Protein AF-A0A920QUH3-F1 (afdb_monomer_lite)

pLDDT: mean 89.03, std 6.48, range [67.81, 96.31]

Structure (mmCIF, N/CA/C/O backbone)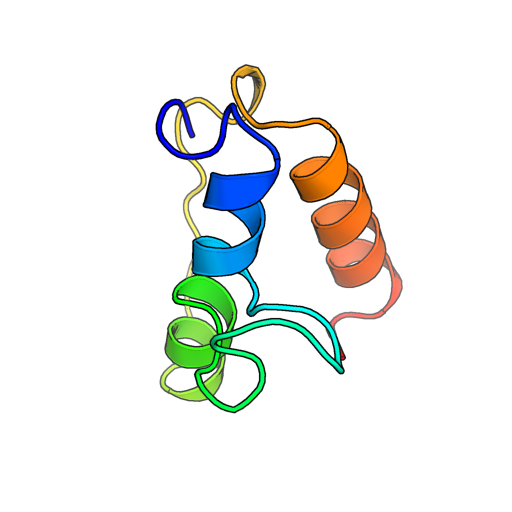:
data_AF-A0A920QUH3-F1
#
_entry.id   AF-A0A920QUH3-F1
#
loop_
_atom_site.group_PDB
_atom_site.id
_atom_site.type_symbol
_atom_site.label_atom_id
_atom_site.label_alt_id
_atom_site.label_comp_id
_atom_site.label_asym_id
_atom_site.label_entity_id
_atom_site.label_seq_id
_atom_site.pdbx_PDB_ins_code
_atom_site.Cartn_x
_atom_site.Cartn_y
_atom_site.Cartn_z
_atom_site.occupancy
_atom_site.B_iso_or_equiv
_atom_site.auth_seq_id
_atom_site.auth_comp_id
_atom_site.auth_asym_id
_atom_site.auth_atom_id
_atom_site.pdbx_PDB_model_num
ATOM 1 N N . MET A 1 1 ? 8.439 6.617 1.936 1.00 89.25 1 MET A N 1
ATOM 2 C CA . MET A 1 1 ? 8.261 5.278 1.341 1.00 89.25 1 MET A CA 1
ATOM 3 C C . MET A 1 1 ? 9.574 4.736 0.779 1.00 89.25 1 MET A C 1
ATOM 5 O O . MET A 1 1 ? 9.558 3.757 0.042 1.00 89.25 1 MET A O 1
ATOM 9 N N . SER A 1 2 ? 10.721 5.294 1.191 1.00 85.25 2 SER A N 1
ATOM 10 C CA . SER A 1 2 ? 12.061 4.848 0.786 1.00 85.25 2 SER A CA 1
ATOM 11 C C . SER A 1 2 ? 12.344 3.361 1.072 1.00 85.25 2 SER A C 1
ATOM 13 O O . SER A 1 2 ? 13.101 2.723 0.354 1.00 85.25 2 SER A O 1
ATOM 15 N N . GLU A 1 3 ? 11.691 2.764 2.074 1.00 88.75 3 GLU A N 1
ATOM 16 C CA . GLU A 1 3 ? 11.825 1.332 2.407 1.00 88.75 3 GLU A CA 1
ATOM 17 C C . GLU A 1 3 ? 11.109 0.389 1.414 1.00 88.75 3 GLU A C 1
ATOM 19 O O . GLU A 1 3 ? 11.380 -0.817 1.374 1.00 88.75 3 GLU A O 1
ATOM 24 N N . TYR A 1 4 ? 10.217 0.934 0.581 1.00 91.62 4 TYR A N 1
ATOM 25 C CA . TYR A 1 4 ? 9.390 0.211 -0.393 1.00 91.62 4 TYR A CA 1
ATOM 26 C C . TYR A 1 4 ? 9.785 0.523 -1.845 1.00 91.62 4 TYR A C 1
ATOM 28 O O . TYR A 1 4 ? 8.948 0.484 -2.744 1.00 91.62 4 TYR A O 1
ATOM 36 N N . MET A 1 5 ? 11.056 0.871 -2.069 1.00 92.38 5 MET A N 1
ATOM 37 C CA . MET A 1 5 ? 11.626 1.172 -3.391 1.00 92.38 5 MET A CA 1
ATOM 38 C C . MET A 1 5 ? 11.789 -0.065 -4.280 1.00 92.38 5 MET A C 1
ATOM 40 O O . MET A 1 5 ? 11.752 0.039 -5.505 1.00 92.38 5 MET A O 1
ATOM 44 N N . GLU A 1 6 ? 11.977 -1.239 -3.680 1.00 90.88 6 GLU A N 1
ATOM 45 C CA . GLU A 1 6 ? 12.287 -2.472 -4.395 1.00 90.88 6 GLU A CA 1
ATOM 46 C C . GLU A 1 6 ? 11.080 -3.408 -4.422 1.00 90.88 6 GLU A C 1
ATOM 48 O O . GLU A 1 6 ? 10.328 -3.532 -3.458 1.00 90.88 6 GLU A O 1
ATOM 53 N N . ARG A 1 7 ? 10.909 -4.140 -5.524 1.00 85.44 7 ARG A N 1
ATOM 54 C CA . ARG A 1 7 ? 9.739 -5.005 -5.724 1.00 85.44 7 ARG A CA 1
ATOM 55 C C . ARG A 1 7 ? 9.507 -6.007 -4.588 1.00 85.44 7 ARG A C 1
ATOM 57 O O . ARG A 1 7 ? 8.379 -6.212 -4.161 1.00 85.44 7 ARG A O 1
ATOM 64 N N . HIS A 1 8 ? 10.570 -6.625 -4.080 1.00 85.50 8 HIS A N 1
ATOM 65 C CA . HIS A 1 8 ? 10.446 -7.622 -3.016 1.00 85.50 8 HIS A CA 1
ATOM 66 C C . HIS A 1 8 ? 10.074 -7.001 -1.662 1.00 85.50 8 HIS A C 1
ATOM 68 O O . HIS A 1 8 ? 9.539 -7.689 -0.795 1.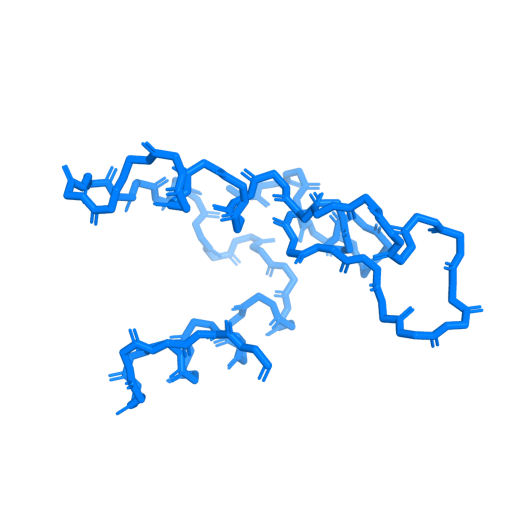00 85.50 8 HIS A O 1
ATOM 74 N N . THR A 1 9 ? 10.332 -5.705 -1.462 1.00 88.38 9 THR A N 1
ATOM 75 C CA . THR A 1 9 ? 9.940 -5.019 -0.233 1.00 88.38 9 THR A CA 1
ATOM 76 C C . THR A 1 9 ? 8.473 -4.601 -0.267 1.00 88.38 9 THR A C 1
ATOM 78 O O . THR A 1 9 ? 7.847 -4.596 0.792 1.00 88.38 9 THR A O 1
ATOM 81 N N . VAL A 1 10 ? 7.890 -4.379 -1.455 1.00 89.75 10 VAL A N 1
ATOM 82 C CA . VAL A 1 10 ? 6.442 -4.147 -1.647 1.00 89.75 10 VAL A CA 1
ATOM 83 C C . VAL A 1 10 ? 5.612 -5.306 -1.095 1.00 89.75 10 VAL A C 1
ATOM 85 O O . VAL A 1 10 ? 4.642 -5.068 -0.380 1.00 89.75 10 VAL A O 1
ATOM 88 N N . SER A 1 11 ? 6.025 -6.557 -1.321 1.00 88.00 11 SER A N 1
ATOM 89 C CA . SER A 1 11 ? 5.321 -7.733 -0.785 1.00 88.00 11 SER A CA 1
ATOM 90 C C . SER A 1 11 ? 5.232 -7.745 0.746 1.00 88.00 11 SER A C 1
ATOM 92 O O . SER A 1 11 ? 4.299 -8.313 1.293 1.00 88.00 11 SER A O 1
ATOM 94 N N . ARG A 1 12 ? 6.144 -7.077 1.467 1.00 87.94 12 ARG A N 1
ATOM 95 C CA . ARG A 1 12 ? 6.035 -6.934 2.932 1.00 87.94 12 ARG A CA 1
ATOM 96 C C . ARG A 1 12 ? 4.948 -5.936 3.343 1.00 87.94 12 ARG A C 1
ATOM 98 O O . ARG A 1 12 ? 4.366 -6.071 4.415 1.00 87.94 12 ARG A O 1
ATOM 105 N N . LEU A 1 13 ? 4.677 -4.934 2.505 1.00 89.38 13 LEU A N 1
ATOM 106 C CA . LEU A 1 13 ? 3.666 -3.910 2.766 1.00 89.38 13 LEU A CA 1
ATOM 107 C C . LEU A 1 13 ? 2.249 -4.455 2.565 1.00 89.38 13 LEU A C 1
ATOM 109 O O . LEU A 1 13 ? 1.377 -4.186 3.385 1.00 89.38 13 LEU A O 1
ATOM 113 N N . ILE A 1 14 ? 2.028 -5.210 1.490 1.00 87.75 14 ILE A N 1
ATOM 114 C CA . ILE A 1 14 ? 0.690 -5.652 1.053 1.00 87.75 14 ILE A CA 1
ATOM 115 C C . ILE A 1 14 ? 0.412 -7.146 1.217 1.00 87.75 14 ILE A C 1
ATOM 117 O O . ILE A 1 14 ? -0.746 -7.547 1.202 1.00 87.75 14 ILE A O 1
ATOM 121 N N . GLY A 1 15 ? 1.450 -7.950 1.425 1.00 87.19 15 GLY A N 1
ATOM 122 C CA . GLY A 1 15 ? 1.376 -9.405 1.416 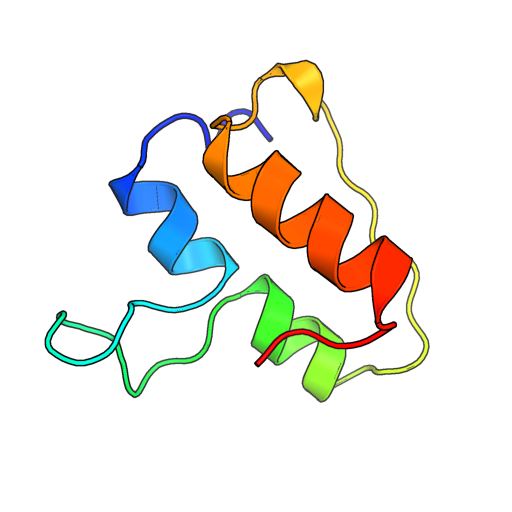1.00 87.19 15 GLY A CA 1
ATOM 123 C C . GLY A 1 15 ? 2.049 -9.966 0.167 1.00 87.19 15 GLY A C 1
ATOM 124 O O . GLY A 1 15 ? 2.132 -9.312 -0.880 1.00 87.19 15 GLY A O 1
ATOM 125 N N . ALA A 1 16 ? 2.590 -11.177 0.284 1.00 84.38 16 ALA A N 1
ATOM 126 C CA . ALA A 1 16 ? 3.112 -11.876 -0.882 1.00 84.38 16 ALA A CA 1
ATOM 127 C C . ALA A 1 16 ? 1.940 -12.404 -1.732 1.00 84.38 16 ALA A C 1
ATOM 129 O O . ALA A 1 16 ? 0.895 -12.722 -1.176 1.00 84.38 16 ALA A O 1
ATOM 130 N N . PRO A 1 17 ? 2.077 -12.513 -3.063 1.00 78.38 17 PRO A N 1
ATOM 131 C CA . PRO A 1 17 ? 1.058 -13.135 -3.908 1.00 78.38 17 PRO A CA 1
ATOM 132 C C . PRO A 1 17 ? 1.015 -14.671 -3.740 1.00 78.38 17 PRO A C 1
ATOM 134 O O . PRO A 1 17 ? 1.983 -15.262 -3.246 1.00 78.38 17 PRO A O 1
ATOM 137 N N . PRO A 1 18 ? -0.074 -15.348 -4.168 1.00 80.44 18 PRO A N 1
ATOM 138 C CA . PRO A 1 18 ? -0.189 -16.804 -4.076 1.00 80.44 18 PRO A CA 1
ATOM 139 C C . PRO A 1 18 ? 1.012 -17.520 -4.705 1.00 80.44 18 PRO A C 1
ATOM 141 O O . PRO A 1 18 ? 1.422 -17.204 -5.821 1.00 80.44 18 PRO A O 1
ATOM 144 N N . GLY A 1 19 ? 1.576 -18.498 -3.991 1.00 80.00 19 GLY A N 1
ATOM 145 C CA . GLY A 1 19 ? 2.747 -19.261 -4.444 1.00 80.00 19 GLY A CA 1
ATOM 146 C C . GLY A 1 19 ? 4.106 -18.664 -4.059 1.00 80.00 19 GLY A C 1
ATOM 147 O O . GLY A 1 19 ? 5.132 -19.268 -4.371 1.00 80.00 19 GLY A O 1
ATOM 148 N N . TYR A 1 20 ? 4.134 -17.529 -3.352 1.00 79.25 20 TYR A N 1
ATOM 149 C CA . TYR A 1 20 ? 5.351 -16.944 -2.784 1.00 79.25 20 TYR A CA 1
ATOM 150 C C . TYR A 1 20 ? 5.441 -17.185 -1.271 1.00 79.25 20 TYR A C 1
ATOM 152 O O . TYR A 1 20 ? 4.436 -17.328 -0.574 1.00 79.25 20 TYR A O 1
ATOM 160 N N . VAL A 1 21 ? 6.672 -17.231 -0.749 1.00 78.62 21 VAL A N 1
ATOM 161 C CA . VAL A 1 21 ? 6.919 -17.334 0.698 1.00 78.62 21 VAL A CA 1
ATOM 162 C C . VAL A 1 21 ? 6.309 -16.116 1.393 1.00 78.62 21 VAL A C 1
ATOM 164 O O . VAL A 1 21 ? 6.602 -14.985 1.013 1.00 78.62 21 VAL A O 1
ATOM 167 N N . GLY A 1 22 ? 5.478 -16.357 2.410 1.00 74.81 22 GLY A N 1
ATOM 168 C CA . GLY A 1 22 ? 4.764 -15.301 3.131 1.00 74.81 22 GLY A CA 1
ATOM 169 C C . GLY A 1 22 ? 3.381 -14.965 2.568 1.00 74.81 22 GLY A C 1
ATOM 170 O O . GLY A 1 22 ? 2.821 -13.970 2.993 1.00 74.81 22 GLY A O 1
ATOM 171 N N . PHE A 1 23 ? 2.814 -15.765 1.652 1.00 78.25 23 PHE A N 1
ATOM 172 C CA . PHE A 1 23 ? 1.434 -15.571 1.166 1.00 78.25 23 PHE A CA 1
ATOM 173 C C . PHE A 1 23 ? 0.397 -15.604 2.300 1.00 78.25 23 PHE A C 1
ATOM 175 O O . PHE A 1 23 ? -0.507 -14.778 2.341 1.00 78.25 23 PHE A O 1
ATOM 182 N N . ASP A 1 24 ? 0.567 -16.521 3.256 1.00 78.62 24 ASP A N 1
ATOM 183 C CA . ASP A 1 24 ? -0.333 -16.647 4.410 1.00 78.62 24 ASP A CA 1
ATOM 184 C C . ASP A 1 24 ? -0.061 -15.595 5.505 1.00 78.62 24 ASP A C 1
ATOM 186 O O . ASP A 1 24 ? -0.786 -15.528 6.497 1.00 78.62 24 ASP A O 1
ATOM 190 N N . GLN A 1 25 ? 1.000 -14.792 5.357 1.00 76.31 25 GLN A N 1
ATOM 191 C CA . GLN A 1 25 ? 1.301 -13.659 6.227 1.00 76.31 25 GLN A CA 1
ATOM 192 C C . GLN A 1 25 ? 0.783 -12.400 5.530 1.00 76.31 25 GLN A C 1
ATOM 194 O O . GLN A 1 25 ? 1.250 -12.043 4.448 1.00 76.31 25 GLN A O 1
ATOM 199 N N . GLY A 1 26 ? -0.216 -11.745 6.122 1.00 80.75 26 GLY A N 1
ATOM 200 C CA . GLY A 1 26 ? -0.754 -10.514 5.564 1.00 80.75 26 GLY A CA 1
ATOM 201 C C . GLY A 1 26 ? 0.333 -9.443 5.445 1.00 80.75 26 GLY A C 1
ATOM 202 O O . GLY A 1 26 ? 1.369 -9.476 6.111 1.00 80.75 26 GLY A O 1
ATOM 203 N N . GLY A 1 27 ? 0.109 -8.463 4.576 1.00 90.31 27 GLY A N 1
ATOM 204 C CA . GLY A 1 27 ? 0.977 -7.295 4.515 1.00 90.31 27 GLY A CA 1
ATOM 205 C C . GLY A 1 27 ? 0.845 -6.412 5.746 1.00 90.31 27 GLY A C 1
ATOM 206 O O . GLY A 1 27 ? -0.233 -6.288 6.329 1.00 90.31 27 GLY A O 1
ATOM 207 N N . LEU A 1 28 ? 1.923 -5.706 6.082 1.00 91.62 28 LEU A N 1
ATOM 208 C CA . LEU A 1 28 ? 1.948 -4.750 7.188 1.00 91.62 28 LEU A CA 1
ATOM 209 C C . LEU A 1 28 ? 0.822 -3.701 7.093 1.00 91.62 28 LEU A C 1
ATOM 211 O O . LEU A 1 28 ? 0.169 -3.395 8.089 1.00 91.62 28 LEU A O 1
ATOM 215 N N . MET A 1 29 ? 0.558 -3.175 5.895 1.00 91.56 29 MET A N 1
ATOM 216 C CA . MET A 1 29 ? -0.513 -2.206 5.652 1.00 91.56 29 MET A CA 1
ATOM 217 C C . MET A 1 29 ? -1.894 -2.862 5.729 1.00 91.56 29 MET A C 1
ATOM 219 O O . MET A 1 29 ? -2.786 -2.338 6.396 1.00 91.56 29 MET A O 1
ATOM 223 N N . THR A 1 30 ? -2.078 -4.009 5.071 1.00 90.62 30 THR A N 1
ATOM 224 C CA . THR A 1 30 ? -3.370 -4.711 5.033 1.00 90.62 30 THR A CA 1
ATOM 225 C C . THR A 1 30 ? -3.796 -5.193 6.418 1.00 90.62 30 THR A C 1
ATOM 227 O O . THR A 1 30 ? -4.961 -5.045 6.787 1.00 90.62 30 THR A O 1
ATOM 230 N N . GLU A 1 31 ? -2.862 -5.691 7.232 1.00 92.19 31 GLU A N 1
ATOM 231 C CA . GLU A 1 31 ? -3.133 -6.102 8.613 1.00 92.19 31 GLU A CA 1
ATOM 232 C C . GLU A 1 31 ? -3.455 -4.901 9.508 1.00 92.19 31 GLU A C 1
ATOM 234 O O . GLU A 1 31 ? -4.411 -4.951 10.286 1.00 92.19 31 GLU A O 1
ATOM 239 N N . ALA A 1 32 ? -2.707 -3.798 9.377 1.00 92.75 32 ALA A N 1
ATOM 240 C CA . ALA A 1 32 ? -2.948 -2.585 10.155 1.00 92.75 32 ALA A CA 1
ATOM 241 C C . ALA A 1 32 ? -4.339 -1.988 9.882 1.00 92.75 32 ALA A C 1
ATOM 243 O O . ALA A 1 32 ? -5.052 -1.651 10.831 1.00 92.75 32 ALA A O 1
ATOM 244 N N . ILE A 1 33 ? -4.749 -1.915 8.611 1.00 92.31 33 ILE A N 1
ATOM 245 C CA . ILE A 1 33 ? -6.075 -1.419 8.208 1.00 92.31 33 ILE A CA 1
ATOM 246 C C . ILE A 1 33 ? -7.173 -2.385 8.660 1.00 92.31 33 ILE A C 1
ATOM 248 O O . ILE A 1 33 ? -8.184 -1.948 9.200 1.00 92.31 33 ILE A O 1
ATOM 252 N N . THR A 1 34 ? -6.970 -3.699 8.518 1.00 91.94 34 THR A N 1
ATOM 253 C CA . THR A 1 34 ? -7.948 -4.704 8.975 1.00 91.94 34 THR A CA 1
ATOM 254 C C . THR A 1 34 ? -8.185 -4.608 10.483 1.00 91.94 34 THR A C 1
ATOM 256 O O . THR A 1 34 ? -9.318 -4.709 10.951 1.00 91.94 34 THR A O 1
ATOM 259 N N . LYS A 1 35 ? -7.122 -4.376 11.263 1.00 95.00 35 LYS A N 1
ATOM 260 C CA . LYS A 1 35 ? -7.203 -4.231 12.722 1.00 95.00 35 LYS A CA 1
ATOM 261 C C . LYS A 1 35 ? -7.791 -2.888 13.159 1.00 95.00 35 LYS A C 1
ATOM 263 O O . LYS A 1 35 ? -8.441 -2.832 14.201 1.00 95.00 35 LYS A O 1
ATOM 268 N N . ASN A 1 36 ? -7.557 -1.816 12.401 1.00 95.50 36 ASN A N 1
ATOM 269 C CA . ASN A 1 36 ? -8.125 -0.494 12.657 1.00 95.50 36 ASN A CA 1
ATOM 270 C C . ASN A 1 36 ? -8.717 0.123 11.373 1.00 95.50 36 ASN A C 1
ATOM 272 O O . ASN A 1 36 ? -8.055 0.937 10.723 1.00 95.50 36 ASN A O 1
ATOM 276 N N . PRO A 1 37 ? -9.970 -0.226 11.020 1.00 93.62 37 PRO A N 1
ATOM 277 C CA . PRO A 1 37 ? -10.581 0.188 9.753 1.00 93.62 37 PRO A CA 1
ATOM 278 C C . PRO A 1 37 ? -10.811 1.697 9.631 1.00 93.62 37 PRO A C 1
ATOM 280 O O . PRO A 1 37 ? -10.839 2.240 8.530 1.00 93.62 37 PRO A O 1
ATOM 283 N N . HIS A 1 38 ? -10.973 2.391 10.760 1.00 95.75 38 HIS A N 1
ATOM 284 C CA . HIS A 1 38 ? -11.161 3.838 10.807 1.00 95.75 38 HIS A CA 1
ATOM 285 C C . HIS A 1 38 ? -9.866 4.512 11.255 1.00 95.75 38 HIS A C 1
ATOM 287 O O . HIS A 1 38 ? -9.723 4.941 12.401 1.00 95.75 38 HIS A O 1
ATOM 293 N N . CYS A 1 39 ? -8.908 4.592 10.338 1.00 95.19 39 CYS A N 1
ATOM 294 C CA . CYS A 1 39 ? -7.606 5.193 10.584 1.00 95.19 39 CYS A CA 1
ATOM 295 C C . CYS A 1 39 ? -7.220 6.195 9.491 1.00 95.19 39 CYS A C 1
ATOM 297 O O . CYS A 1 39 ? -7.835 6.263 8.427 1.00 95.19 39 CYS A O 1
ATOM 299 N N . VAL A 1 40 ? -6.189 6.990 9.775 1.00 95.25 40 VAL A N 1
ATOM 300 C CA . VAL A 1 40 ? -5.534 7.843 8.782 1.00 95.25 40 VAL A CA 1
ATOM 301 C C . VAL A 1 40 ? -4.246 7.149 8.363 1.00 95.25 40 VAL A C 1
ATOM 303 O O . VAL A 1 40 ? -3.362 6.937 9.194 1.00 95.25 40 VAL A O 1
ATOM 306 N N . LEU A 1 41 ? -4.143 6.801 7.082 1.00 93.38 41 LEU A N 1
ATOM 307 C CA . LEU A 1 41 ? -2.929 6.240 6.501 1.00 93.38 41 LEU A CA 1
ATOM 308 C C . LEU A 1 41 ? -2.045 7.378 5.981 1.00 93.38 41 LEU A C 1
ATOM 310 O O . LEU A 1 41 ? -2.364 8.011 4.976 1.00 93.38 41 LEU A O 1
ATOM 314 N N . LEU A 1 42 ? -0.938 7.642 6.673 1.00 95.75 42 LEU A N 1
ATOM 315 C CA . LEU A 1 42 ? 0.073 8.595 6.221 1.00 95.75 42 LEU A CA 1
ATOM 316 C C . LEU A 1 42 ? 1.135 7.868 5.392 1.00 95.75 42 LEU A C 1
ATOM 318 O O . LEU A 1 42 ? 1.765 6.928 5.872 1.00 95.75 42 LEU A O 1
ATOM 322 N N . LEU A 1 43 ? 1.354 8.338 4.166 1.00 94.88 43 LEU A N 1
ATOM 323 C CA . LEU A 1 43 ? 2.398 7.847 3.271 1.00 94.88 43 LEU A CA 1
ATOM 324 C C . LEU A 1 43 ? 3.437 8.953 3.077 1.00 94.88 43 LEU A C 1
ATOM 326 O O . LEU A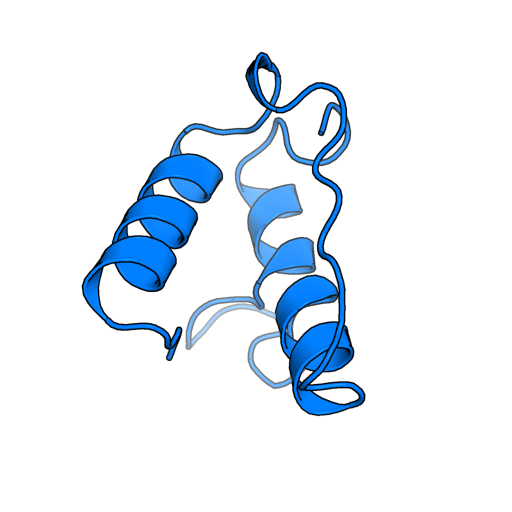 1 43 ? 3.266 9.830 2.234 1.00 94.88 43 LEU A O 1
ATOM 330 N N . ASP A 1 44 ? 4.492 8.932 3.886 1.00 95.38 44 ASP A N 1
ATOM 331 C CA . ASP A 1 44 ? 5.592 9.895 3.766 1.00 95.38 44 ASP A CA 1
ATOM 332 C C . ASP A 1 44 ? 6.482 9.565 2.559 1.00 95.38 44 ASP A C 1
ATOM 334 O O . ASP A 1 44 ? 6.586 8.396 2.205 1.00 95.38 44 ASP A O 1
ATOM 338 N N . GLU A 1 45 ? 7.137 10.541 1.930 1.00 96.31 45 GLU A N 1
ATOM 339 C CA . GLU A 1 45 ? 8.006 10.377 0.742 1.00 96.31 45 GLU A CA 1
ATOM 340 C C . GLU A 1 45 ? 7.457 9.378 -0.308 1.00 96.31 45 GLU A C 1
ATOM 342 O O . GLU A 1 45 ? 8.139 8.413 -0.689 1.00 96.31 45 GLU A O 1
ATOM 347 N N . ILE A 1 46 ? 6.182 9.508 -0.694 1.00 94.44 46 ILE A N 1
ATOM 348 C CA . ILE A 1 46 ? 5.504 8.558 -1.596 1.00 94.44 46 ILE A CA 1
ATOM 349 C C . ILE A 1 46 ? 6.144 8.514 -2.988 1.00 94.44 46 ILE A C 1
ATOM 351 O O . ILE A 1 46 ? 6.150 7.466 -3.626 1.00 94.44 46 I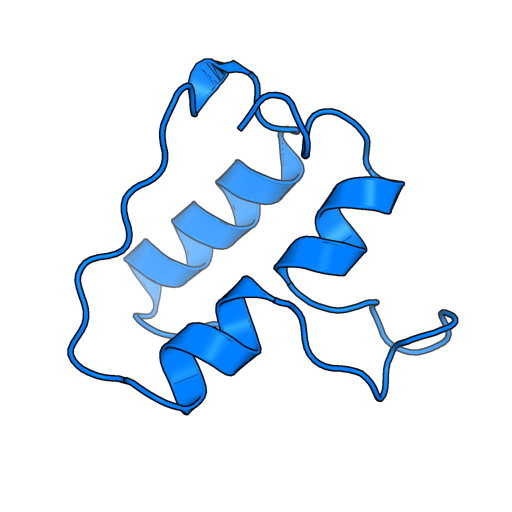LE A O 1
ATOM 355 N N . GLU A 1 47 ? 6.761 9.607 -3.434 1.00 95.19 47 GLU A N 1
ATOM 356 C CA . GLU A 1 47 ? 7.458 9.721 -4.718 1.00 95.19 47 GLU A CA 1
ATOM 357 C C . GLU A 1 47 ? 8.648 8.763 -4.860 1.00 95.19 47 GLU A C 1
ATOM 359 O O . GLU A 1 47 ? 9.084 8.488 -5.975 1.00 95.19 47 GLU A O 1
ATOM 364 N N . LYS A 1 48 ? 9.158 8.233 -3.743 1.00 94.75 48 LYS A N 1
ATOM 365 C CA . LYS A 1 48 ? 10.230 7.232 -3.731 1.00 94.75 48 LYS A CA 1
ATOM 366 C C . LYS A 1 48 ? 9.707 5.796 -3.788 1.00 94.75 48 LYS A C 1
ATOM 368 O O . LYS A 1 48 ? 10.506 4.885 -3.943 1.00 94.75 48 LYS A O 1
ATOM 373 N N . ALA A 1 49 ? 8.407 5.553 -3.631 1.00 94.69 49 ALA A N 1
ATOM 374 C CA . ALA A 1 49 ? 7.869 4.194 -3.626 1.00 94.69 49 ALA A CA 1
ATOM 375 C C . ALA A 1 49 ? 8.041 3.495 -4.985 1.00 94.69 49 ALA A C 1
ATOM 377 O O . ALA A 1 49 ? 8.022 4.130 -6.041 1.00 94.69 49 ALA A O 1
ATOM 378 N N . HIS A 1 50 ? 8.138 2.165 -4.969 1.00 95.56 50 HIS A N 1
ATOM 379 C CA . HIS A 1 50 ? 8.100 1.370 -6.192 1.00 95.56 50 HIS A CA 1
ATOM 380 C C . HIS A 1 50 ? 6.776 1.604 -6.953 1.00 95.56 50 HIS A C 1
ATOM 382 O O . HIS A 1 50 ? 5.719 1.662 -6.316 1.00 95.56 50 HIS A O 1
ATOM 388 N N . PRO A 1 51 ? 6.776 1.651 -8.302 1.00 94.12 51 PRO A N 1
ATOM 389 C CA . PRO A 1 51 ? 5.567 1.885 -9.103 1.00 94.12 51 PRO A CA 1
ATOM 390 C C . PRO A 1 51 ? 4.385 0.952 -8.792 1.00 94.12 51 PRO A C 1
ATOM 392 O O . PRO A 1 51 ? 3.229 1.341 -8.915 1.00 94.12 51 PRO A O 1
ATOM 395 N N . GLU A 1 52 ? 4.658 -0.274 -8.345 1.00 91.31 52 GLU A N 1
ATOM 396 C CA . GLU A 1 52 ? 3.623 -1.241 -7.949 1.00 91.31 52 GLU A CA 1
ATOM 397 C C . GLU A 1 52 ? 2.768 -0.749 -6.771 1.00 91.31 52 GLU A C 1
ATOM 399 O O . GLU A 1 52 ? 1.563 -0.983 -6.764 1.00 91.31 52 GLU A O 1
ATOM 404 N N . VAL A 1 53 ? 3.349 0.020 -5.839 1.00 92.12 53 VAL A N 1
ATOM 405 C CA . VAL A 1 53 ? 2.604 0.661 -4.741 1.00 92.12 53 VAL A CA 1
ATOM 406 C C . VAL A 1 53 ? 1.544 1.611 -5.293 1.00 92.12 53 VAL A C 1
ATOM 408 O O . VAL A 1 53 ? 0.415 1.618 -4.811 1.00 92.12 53 VAL A O 1
ATOM 411 N N . PHE A 1 54 ? 1.870 2.376 -6.336 1.00 93.75 54 PHE A N 1
ATOM 412 C CA . PHE A 1 54 ? 0.910 3.284 -6.960 1.00 93.75 54 PHE A CA 1
ATOM 413 C C . PHE A 1 54 ? -0.247 2.529 -7.611 1.00 93.75 54 PHE A C 1
ATOM 415 O O . PHE A 1 54 ? -1.391 2.934 -7.438 1.00 93.75 54 PHE A O 1
ATOM 422 N N . ASN A 1 55 ? 0.019 1.411 -8.292 1.00 91.62 55 ASN A N 1
ATOM 423 C CA . ASN A 1 55 ? -1.043 0.588 -8.883 1.00 91.62 55 ASN A CA 1
ATOM 424 C C . ASN A 1 55 ? -2.043 0.105 -7.825 1.00 91.62 55 ASN A C 1
ATOM 426 O O . ASN A 1 55 ? -3.250 0.158 -8.043 1.00 91.62 55 ASN A O 1
ATOM 430 N N . ILE A 1 56 ? -1.540 -0.302 -6.661 1.00 90.06 56 ILE A N 1
ATOM 431 C CA . ILE A 1 56 ? -2.368 -0.735 -5.533 1.00 90.06 56 ILE A CA 1
ATOM 432 C C . ILE A 1 56 ? -3.185 0.432 -4.976 1.00 90.06 56 ILE A C 1
ATOM 434 O O . ILE A 1 56 ? -4.390 0.306 -4.780 1.00 90.06 56 ILE A O 1
ATOM 438 N N . LEU A 1 57 ? -2.556 1.589 -4.749 1.00 92.88 57 LEU A N 1
ATOM 439 C CA . LEU A 1 57 ? -3.263 2.773 -4.256 1.00 92.88 57 LEU A CA 1
ATOM 440 C C . LEU A 1 57 ? -4.348 3.233 -5.233 1.00 92.88 57 LEU A C 1
ATOM 442 O O . LEU A 1 57 ? -5.417 3.643 -4.792 1.00 92.88 5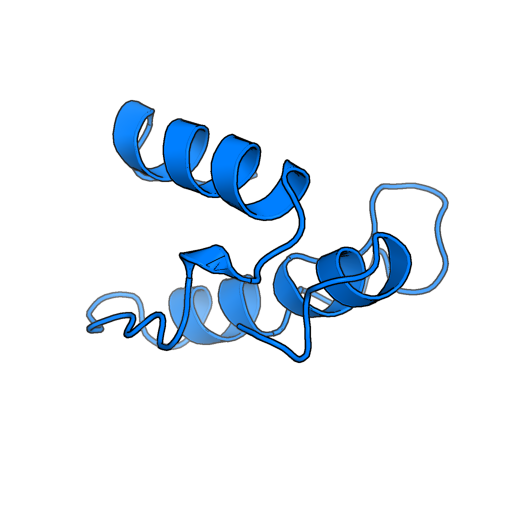7 LEU A O 1
ATOM 446 N N . LEU A 1 58 ? -4.111 3.128 -6.543 1.00 94.62 58 LEU A N 1
ATOM 447 C CA . LEU A 1 58 ? -5.127 3.409 -7.558 1.00 94.62 58 LEU A CA 1
ATOM 448 C C . LEU A 1 58 ? -6.332 2.468 -7.423 1.00 94.62 58 LEU A C 1
ATOM 450 O O . LEU A 1 58 ? -7.460 2.949 -7.426 1.00 94.62 58 LEU A O 1
ATOM 454 N N . GLN A 1 59 ? -6.112 1.164 -7.228 1.00 91.00 59 GLN A N 1
ATOM 455 C CA . GLN A 1 59 ? -7.201 0.207 -6.978 1.00 91.00 59 GLN A CA 1
ATOM 456 C C . GLN A 1 59 ? -7.968 0.524 -5.691 1.00 91.00 59 GLN A C 1
ATOM 458 O O . GLN A 1 59 ? -9.197 0.507 -5.685 1.00 91.00 59 GLN A O 1
ATOM 463 N N . VAL A 1 60 ? -7.258 0.866 -4.613 1.00 91.94 60 VAL A N 1
ATOM 464 C CA . VAL A 1 60 ? -7.878 1.255 -3.337 1.00 91.94 60 VAL A CA 1
ATOM 465 C C . VAL A 1 60 ? -8.729 2.513 -3.499 1.00 91.94 60 VAL A C 1
ATOM 467 O O . VAL A 1 60 ? -9.824 2.577 -2.951 1.00 91.94 60 VAL A O 1
ATOM 470 N N . MET A 1 61 ? -8.257 3.507 -4.252 1.00 93.50 61 MET A N 1
ATOM 471 C CA . MET A 1 61 ? -9.016 4.734 -4.506 1.00 93.50 61 MET A CA 1
ATOM 472 C C . MET A 1 61 ? -10.234 4.507 -5.411 1.00 93.50 61 MET A C 1
ATOM 474 O O . MET A 1 61 ? -11.219 5.225 -5.259 1.00 93.50 61 MET A O 1
ATOM 478 N N . ASP A 1 62 ? -10.184 3.531 -6.323 1.00 95.25 62 ASP A N 1
ATOM 479 C CA . ASP A 1 62 ? -11.296 3.200 -7.226 1.00 95.25 62 ASP A CA 1
ATOM 480 C C . ASP A 1 62 ? -12.375 2.348 -6.533 1.00 95.25 62 ASP A C 1
ATOM 482 O O . ASP A 1 62 ? -13.566 2.650 -6.589 1.00 95.25 62 ASP A O 1
ATOM 486 N N . HIS A 1 63 ? -11.972 1.289 -5.827 1.00 92.44 63 HIS A N 1
ATOM 487 C CA . HIS A 1 63 ? -12.902 0.306 -5.255 1.00 92.44 63 HIS A CA 1
ATOM 488 C C . HIS A 1 63 ? -13.170 0.488 -3.757 1.00 92.44 63 HIS A C 1
ATOM 490 O O . HIS A 1 63 ? -14.120 -0.086 -3.227 1.00 92.44 63 HIS A O 1
ATOM 496 N N . GLY A 1 64 ? -12.338 1.251 -3.046 1.00 86.38 64 GLY A N 1
ATOM 497 C CA . GLY A 1 64 ? -12.392 1.363 -1.585 1.00 86.38 64 GLY A CA 1
ATOM 498 C C . GLY A 1 64 ? -11.936 0.100 -0.842 1.00 86.38 64 GLY A C 1
ATOM 499 O O . GLY A 1 64 ? -12.026 0.049 0.383 1.00 86.38 64 GLY A O 1
ATOM 500 N N . CYS A 1 65 ? -11.451 -0.921 -1.554 1.00 81.69 65 CYS A N 1
ATOM 501 C CA . CYS A 1 65 ? -10.955 -2.173 -0.993 1.00 81.69 65 CYS A CA 1
ATOM 502 C C . CYS A 1 65 ? -9.734 -2.693 -1.769 1.00 81.69 65 CYS A C 1
ATOM 504 O O . CYS A 1 65 ? -9.483 -2.297 -2.906 1.00 81.69 65 CYS A O 1
ATOM 506 N N . TYR A 1 66 ? -8.968 -3.574 -1.126 1.00 73.62 66 TYR A N 1
ATOM 507 C CA . TYR A 1 66 ? -7.829 -4.283 -1.706 1.00 73.62 66 TYR A CA 1
ATOM 508 C C . TYR A 1 66 ? -7.950 -5.769 -1.353 1.00 73.62 66 TYR A C 1
ATOM 510 O O . TYR A 1 66 ? -8.128 -6.087 -0.174 1.00 73.62 66 TYR A O 1
ATOM 518 N N . GLY A 1 67 ? -7.900 -6.653 -2.355 1.00 67.81 67 GLY A N 1
ATOM 519 C CA . GLY A 1 67 ? -8.082 -8.101 -2.206 1.00 67.81 67 GLY A CA 1
ATOM 520 C C . GLY A 1 67 ? -7.960 -8.850 -3.523 1.00 67.81 67 GLY A C 1
ATOM 521 O O . GLY A 1 67 ? -8.433 -8.305 -4.545 1.00 67.81 67 GLY A O 1
#

Radius of gyration: 11.72 Å; chains: 1; bounding box: 25×30×22 Å

Secondary structure (DSSP, 8-state):
-GGG-SHHHHHHHHBPPTTSTTTTSB-HHHHHHHH-SS-----TTGGGS-HHHHHHHHHHHHHS---

Sequence (67 aa):
MSEYMERHTVSRLIGAPPGYVGFDQGGLMTEAITKNPHCVLLLDEIEKAHPEVFNILLQVMDHGCYG

Foldseek 3Di:
DLQQLDPVSVCQQANDDPPDPGNVPGHPPVVVCVVPVPDDDDDPPCVNHHVVVVVQVVVCVVPVDDD